Protein AF-A0A3C0MF07-F1 (afdb_monomer)

pLDDT: mean 81.04, std 19.4, range [36.06, 97.12]

Sequence (77 aa):
KAQQVKNTVIVPVGSKGGFFPKRLPPASAGRDAYQAAGVSAYKTFIRSLLDVTDNLDVNGKILPPKDVIRRDGDDPY

Radius of gyration: 18.67 Å; Cα contacts (8 Å, |Δi|>4): 44; chains: 1; bounding box: 34×45×41 Å

Nearest PDB structures (foldseek):
  7ozs-assembly1_D  TM=3.981E-01  e=3.879E+00  Thermochaetoides thermophila DSM 1495

Foldseek 3Di:
DDDDDDDDDDDDVDDPDDDDDPDADDCVVDDVSRVVVVVVVVVVVVVVVVLQAWEADPVRDTHGHPPYDDPDDHGYD

Solvent-accessible surface area (backbone atoms only — not comparable to full-atom values): 5324 Å² total; per-residue (Å²): 138,86,78,86,77,89,86,75,85,80,76,69,93,65,81,93,74,85,89,80,79,90,83,61,67,61,80,90,64,41,70,67,53,42,52,52,44,51,54,51,49,50,53,50,51,54,48,58,53,57,65,71,32,24,41,67,48,101,86,68,48,81,40,70,41,92,92,57,89,76,89,68,81,92,53,67,121

Secondary structure (DSSP, 8-state):
----------------PPP--TTPPPGGGHHHHHHHHHHHHHHHHHHHHHTTSBEE-TTS-EE--TT----SS--B-

Mean predicted aligned error: 10.04 Å

Structure (mmCIF, N/CA/C/O backbone):
data_AF-A0A3C0MF07-F1
#
_entry.id   AF-A0A3C0MF07-F1
#
loop_
_atom_site.group_PDB
_atom_site.id
_atom_site.type_symbol
_atom_site.label_atom_id
_atom_site.label_alt_id
_atom_site.label_comp_id
_atom_site.label_asym_id
_atom_site.label_entity_id
_atom_site.label_seq_id
_atom_site.pdbx_PDB_ins_code
_atom_site.Cartn_x
_atom_site.Cartn_y
_atom_site.Cartn_z
_atom_site.occupancy
_atom_site.B_iso_or_equiv
_atom_site.auth_seq_id
_atom_site.auth_comp_id
_atom_site.auth_asym_id
_atom_site.auth_atom_id
_atom_site.pdbx_PDB_model_num
ATOM 1 N N . LYS A 1 1 ? 18.210 33.128 20.573 1.00 37.78 1 LYS A N 1
ATOM 2 C CA . LYS A 1 1 ? 18.543 33.373 19.149 1.00 37.78 1 LYS A CA 1
ATOM 3 C C . LYS A 1 1 ? 17.885 32.262 18.343 1.00 37.78 1 LYS A C 1
ATOM 5 O O . LYS A 1 1 ? 18.379 31.145 18.336 1.00 37.78 1 LYS A O 1
ATOM 10 N N . ALA A 1 2 ? 16.683 32.533 17.841 1.00 39.75 2 ALA A N 1
ATOM 11 C CA . ALA A 1 2 ? 15.913 31.600 17.035 1.00 39.75 2 ALA A CA 1
ATOM 12 C C . ALA A 1 2 ? 16.517 31.520 15.632 1.00 39.75 2 ALA A C 1
ATOM 14 O O . ALA A 1 2 ? 16.832 32.555 15.054 1.00 39.75 2 ALA A O 1
ATOM 15 N N . GLN A 1 3 ? 16.626 30.315 15.084 1.00 41.66 3 GLN A N 1
ATOM 16 C CA . GLN A 1 3 ? 16.634 30.125 13.640 1.00 41.66 3 GLN A CA 1
ATOM 17 C C . GLN A 1 3 ? 15.910 28.810 13.345 1.00 41.66 3 GLN A C 1
ATOM 19 O O . GLN A 1 3 ? 16.505 27.741 13.257 1.00 41.66 3 GLN A O 1
ATOM 24 N N . GLN A 1 4 ? 14.586 28.900 13.223 1.00 47.34 4 GLN A N 1
ATOM 25 C CA . GLN A 1 4 ? 13.880 27.990 12.336 1.00 47.34 4 GLN A CA 1
ATOM 26 C C . GLN A 1 4 ? 14.314 28.338 10.913 1.00 47.34 4 GLN A C 1
ATOM 28 O O . GLN A 1 4 ? 14.087 29.458 10.460 1.00 47.34 4 GLN A O 1
ATOM 33 N N . VAL A 1 5 ? 14.865 27.369 10.189 1.00 43.19 5 VAL A N 1
ATOM 34 C CA . VAL A 1 5 ? 14.665 27.307 8.742 1.00 43.19 5 VAL A CA 1
ATOM 35 C C . VAL A 1 5 ? 14.043 25.948 8.464 1.00 43.19 5 VAL A C 1
ATOM 37 O O . VAL A 1 5 ? 14.677 24.901 8.553 1.00 43.19 5 VAL A O 1
ATOM 40 N N . LYS A 1 6 ? 12.731 25.997 8.254 1.00 54.59 6 LYS A N 1
ATOM 41 C CA . LYS A 1 6 ? 11.866 24.900 7.838 1.00 54.59 6 LYS A CA 1
ATOM 42 C C . LYS A 1 6 ? 12.354 24.391 6.480 1.00 54.59 6 LYS A C 1
ATOM 44 O O . LYS A 1 6 ? 12.423 25.198 5.563 1.00 54.59 6 LYS A O 1
ATOM 49 N N . ASN A 1 7 ? 12.679 23.099 6.374 1.00 41.16 7 ASN A N 1
ATOM 50 C CA . ASN A 1 7 ? 12.602 22.310 5.130 1.00 41.16 7 ASN A CA 1
ATOM 51 C C . ASN A 1 7 ? 12.753 20.790 5.354 1.00 41.16 7 ASN A C 1
ATOM 53 O O . ASN A 1 7 ? 13.343 20.080 4.548 1.00 41.16 7 ASN A O 1
ATOM 57 N N . THR A 1 8 ? 12.170 20.245 6.422 1.00 36.06 8 THR A N 1
ATOM 58 C CA . THR A 1 8 ? 11.668 18.861 6.383 1.00 36.06 8 THR A CA 1
ATOM 59 C C . THR A 1 8 ? 10.441 18.793 7.279 1.00 36.06 8 THR A C 1
ATOM 61 O O . THR A 1 8 ? 10.521 18.611 8.491 1.00 36.06 8 THR A O 1
ATOM 64 N N . VAL A 1 9 ? 9.296 19.079 6.669 1.00 38.19 9 VAL A N 1
ATOM 65 C CA . VAL A 1 9 ? 7.976 18.883 7.259 1.00 38.19 9 VAL A CA 1
ATOM 66 C C . VAL A 1 9 ? 7.745 17.371 7.327 1.00 38.19 9 VAL A C 1
ATOM 68 O O . VAL A 1 9 ? 7.691 16.712 6.297 1.00 38.19 9 VAL A O 1
ATOM 71 N N . IL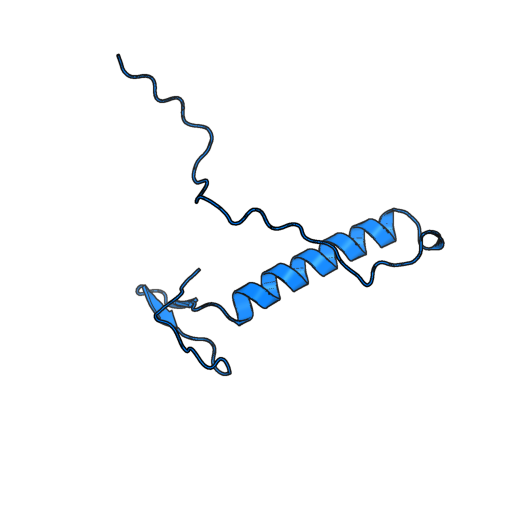E A 1 10 ? 7.660 16.877 8.566 1.00 40.84 10 ILE A N 1
ATOM 72 C CA . ILE A 1 10 ? 7.256 15.536 9.014 1.00 40.84 10 ILE A CA 1
ATOM 73 C C . ILE A 1 10 ? 8.168 14.393 8.538 1.00 40.84 10 ILE A C 1
ATOM 75 O O . ILE A 1 10 ? 7.936 13.754 7.518 1.00 40.84 10 ILE A O 1
ATOM 79 N N . VAL A 1 11 ? 9.158 14.052 9.363 1.00 38.97 11 VAL A N 1
ATOM 80 C CA . VAL A 1 11 ? 9.618 12.661 9.459 1.00 38.97 11 VAL A CA 1
ATOM 81 C C . VAL A 1 11 ? 9.016 12.134 10.761 1.00 38.97 11 VAL A C 1
ATOM 83 O O . VAL A 1 11 ? 9.521 12.500 11.826 1.00 38.97 11 VAL A O 1
ATOM 86 N N . PRO A 1 12 ? 7.938 11.324 10.744 1.00 50.19 12 PRO A N 1
ATOM 87 C CA . PRO A 1 12 ? 7.705 10.467 11.895 1.00 50.19 12 PRO A CA 1
ATOM 88 C C . PRO A 1 12 ? 8.921 9.541 11.947 1.00 50.19 12 PRO A C 1
ATOM 90 O O . PRO A 1 12 ? 9.489 9.227 10.902 1.00 50.19 12 PRO A O 1
ATOM 93 N N . VAL A 1 13 ? 9.384 9.150 13.129 1.00 46.88 13 VAL A N 1
ATOM 94 C CA . VAL A 1 13 ? 10.463 8.163 13.290 1.00 46.88 13 VAL A CA 1
ATOM 95 C C . VAL A 1 13 ? 10.053 6.846 12.616 1.00 46.88 13 VAL A C 1
ATOM 97 O O . VAL A 1 13 ? 9.508 5.944 13.237 1.00 46.88 13 VAL A O 1
ATOM 100 N N . GLY A 1 14 ? 10.234 6.785 11.299 1.00 50.44 14 GLY A N 1
ATOM 101 C CA . GLY A 1 14 ? 9.709 5.749 10.436 1.00 50.44 14 GLY A CA 1
ATOM 102 C C . GLY A 1 14 ? 10.533 4.491 10.605 1.00 50.44 14 GLY A C 1
ATOM 103 O O . GLY A 1 14 ? 11.766 4.533 10.664 1.00 50.44 14 GLY A O 1
ATOM 104 N N . SER A 1 15 ? 9.842 3.359 10.662 1.00 51.34 15 SER A N 1
ATOM 105 C CA . SER A 1 15 ? 10.437 2.038 10.521 1.00 51.34 15 SER A CA 1
ATOM 106 C C . SER A 1 15 ? 11.391 2.024 9.323 1.00 51.34 15 SER A C 1
ATOM 108 O O . SER A 1 15 ? 10.981 2.276 8.188 1.00 51.34 15 SER A O 1
ATOM 110 N N . LYS A 1 16 ? 12.672 1.727 9.564 1.00 61.06 16 LYS A N 1
ATOM 111 C CA . LYS A 1 16 ? 13.679 1.533 8.512 1.00 61.06 16 LYS A CA 1
ATOM 112 C C . LYS A 1 16 ? 13.421 0.193 7.814 1.00 61.06 16 LYS A C 1
ATOM 114 O O . LYS A 1 16 ? 14.087 -0.796 8.099 1.00 61.06 16 LYS A O 1
ATOM 119 N N . GLY A 1 17 ? 12.409 0.151 6.952 1.00 68.12 17 GLY A N 1
ATOM 120 C CA . GLY A 1 17 ? 12.058 -1.010 6.136 1.00 68.12 17 GLY A CA 1
ATOM 121 C C . GLY A 1 17 ? 12.544 -0.849 4.696 1.00 68.12 17 GLY A C 1
ATOM 122 O O . GLY A 1 17 ? 12.420 0.225 4.113 1.00 68.12 17 GLY A O 1
ATOM 123 N N . GLY A 1 18 ? 13.101 -1.914 4.116 1.00 79.25 18 GLY A N 1
ATOM 124 C CA . GLY A 1 18 ? 13.423 -1.986 2.689 1.00 79.25 18 GLY A CA 1
ATOM 125 C C . GLY A 1 18 ? 12.319 -2.702 1.909 1.00 79.25 18 GLY A C 1
ATOM 126 O O . GLY A 1 18 ? 11.783 -3.704 2.375 1.00 79.25 18 GLY A O 1
ATOM 127 N N . PHE A 1 19 ? 11.996 -2.216 0.710 1.00 87.75 19 PHE A N 1
ATOM 128 C CA . PHE A 1 19 ? 11.072 -2.875 -0.216 1.00 87.75 19 PHE A CA 1
ATOM 129 C C . PHE A 1 19 ? 11.857 -3.642 -1.291 1.00 87.75 19 PHE A C 1
ATOM 131 O O . PHE A 1 19 ? 12.698 -3.063 -1.976 1.00 87.75 19 PHE A O 1
ATOM 138 N N . PHE A 1 20 ? 11.569 -4.937 -1.457 1.00 89.56 20 PHE A N 1
ATOM 139 C CA . PHE A 1 20 ? 12.195 -5.788 -2.475 1.00 89.56 20 PHE A CA 1
ATOM 140 C C . PHE A 1 20 ? 11.142 -6.653 -3.197 1.00 89.56 20 PHE A C 1
ATOM 142 O O . PHE A 1 20 ? 10.665 -7.646 -2.635 1.00 89.56 20 PHE A O 1
ATOM 149 N N . PRO A 1 21 ? 10.744 -6.305 -4.435 1.00 91.25 21 PRO A N 1
ATOM 150 C CA . PRO A 1 21 ? 9.745 -7.062 -5.182 1.00 91.25 21 PRO A CA 1
ATOM 151 C C . PRO A 1 21 ? 10.332 -8.364 -5.746 1.00 91.25 21 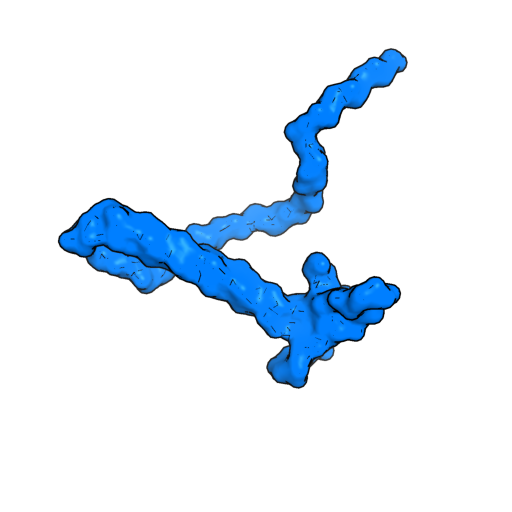PRO A C 1
ATOM 153 O O . PRO A 1 21 ? 11.242 -8.358 -6.568 1.00 91.25 21 PRO A O 1
ATOM 156 N N . LYS A 1 22 ? 9.765 -9.506 -5.334 1.00 91.19 22 LYS A N 1
ATOM 157 C CA . LYS A 1 22 ? 10.281 -10.849 -5.674 1.00 91.19 22 LYS A CA 1
ATOM 158 C C . LYS A 1 22 ? 9.944 -11.340 -7.088 1.00 91.19 22 LYS A C 1
ATOM 160 O O . LYS A 1 22 ? 10.518 -12.324 -7.533 1.00 91.19 22 LYS A O 1
ATOM 165 N N . ARG A 1 23 ? 8.976 -10.714 -7.766 1.00 92.19 23 ARG A N 1
ATOM 166 C CA . ARG A 1 23 ? 8.433 -11.158 -9.068 1.00 92.19 23 ARG A CA 1
ATOM 167 C C . ARG A 1 23 ? 8.679 -10.128 -10.170 1.00 92.19 23 ARG A C 1
ATO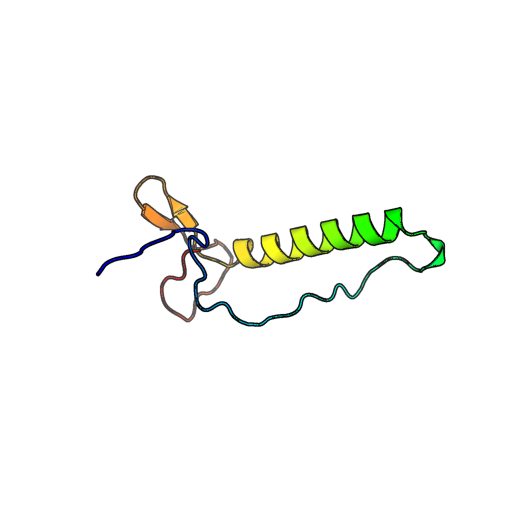M 169 O O . ARG A 1 23 ? 7.766 -9.770 -10.908 1.00 92.19 23 ARG A O 1
ATOM 176 N N . LEU A 1 24 ? 9.897 -9.601 -10.225 1.00 94.00 24 LEU A N 1
ATOM 177 C CA . LEU A 1 24 ? 10.306 -8.715 -11.309 1.00 94.00 24 LEU A CA 1
ATOM 178 C C . LEU A 1 24 ? 10.540 -9.512 -12.602 1.00 94.00 24 LEU A C 1
ATOM 180 O O . LEU A 1 24 ? 10.899 -10.691 -12.534 1.00 94.00 24 LEU A O 1
ATOM 184 N N . PRO A 1 25 ? 10.323 -8.893 -13.775 1.00 95.00 25 PRO A N 1
ATOM 185 C CA . PRO A 1 25 ? 10.573 -9.547 -15.051 1.00 95.00 25 PRO A CA 1
ATOM 186 C C . PRO A 1 25 ? 12.069 -9.871 -15.226 1.00 95.00 25 PRO A C 1
ATOM 188 O O . PRO A 1 25 ? 12.920 -9.202 -14.630 1.00 95.00 25 PRO A O 1
ATOM 191 N N . PRO A 1 26 ? 12.410 -10.882 -16.047 1.00 93.81 26 PRO A N 1
ATOM 192 C CA . PRO A 1 26 ? 13.800 -11.221 -16.338 1.00 93.81 26 PRO A CA 1
ATOM 193 C C . PRO A 1 26 ? 14.519 -10.059 -17.036 1.00 93.81 26 PRO A C 1
ATOM 195 O O . PRO A 1 26 ? 13.891 -9.244 -17.710 1.00 93.81 26 PRO A O 1
ATOM 198 N N . ALA A 1 27 ? 15.851 -10.017 -16.937 1.00 87.94 27 ALA A N 1
ATOM 199 C CA . ALA A 1 27 ? 16.665 -8.949 -17.530 1.00 87.94 27 ALA A CA 1
ATOM 200 C C . ALA A 1 27 ? 16.459 -8.790 -19.051 1.00 87.94 27 ALA A C 1
ATOM 202 O O . ALA A 1 27 ? 16.567 -7.683 -19.577 1.00 87.94 27 ALA A O 1
ATOM 203 N N . SER A 1 28 ? 16.098 -9.873 -19.748 1.00 95.19 28 SER A N 1
ATOM 204 C CA 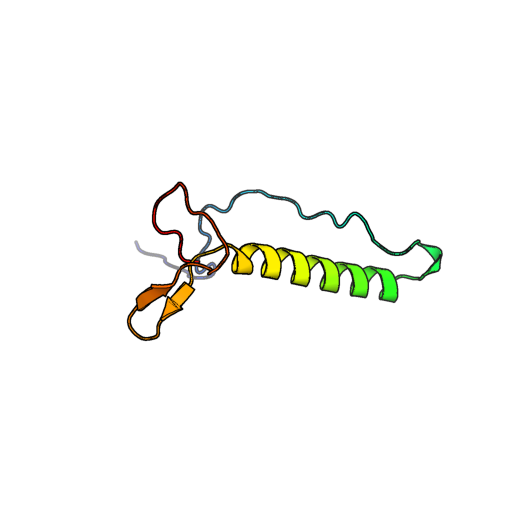. SER A 1 28 ? 15.770 -9.868 -21.180 1.00 95.19 28 SER A CA 1
ATOM 205 C C . SER A 1 28 ? 14.542 -9.023 -21.539 1.00 95.19 28 SER A C 1
ATOM 207 O O . SER A 1 28 ? 14.392 -8.653 -22.697 1.00 95.19 28 SER A O 1
ATOM 209 N N . ALA A 1 29 ? 13.681 -8.686 -20.572 1.00 93.94 29 ALA A N 1
ATOM 210 C CA . ALA A 1 29 ? 12.525 -7.814 -20.780 1.00 93.94 29 ALA A CA 1
ATOM 211 C C . ALA A 1 29 ? 12.898 -6.321 -20.899 1.00 93.94 29 ALA A C 1
ATOM 213 O O . ALA A 1 29 ? 12.048 -5.499 -21.234 1.00 93.94 29 ALA A O 1
ATOM 214 N N . GLY A 1 30 ? 14.158 -5.962 -20.632 1.00 97.12 30 GLY A N 1
ATOM 215 C CA . GLY A 1 30 ? 14.654 -4.595 -20.749 1.00 97.12 30 GLY A CA 1
ATOM 216 C C . GLY A 1 30 ? 14.350 -3.702 -19.540 1.00 97.12 30 GLY A C 1
ATOM 217 O O . GLY A 1 30 ? 13.592 -4.043 -18.628 1.00 97.12 30 GLY A O 1
ATOM 218 N N . ARG A 1 31 ? 14.990 -2.526 -19.529 1.00 95.00 31 ARG A N 1
ATOM 219 C CA . ARG A 1 31 ? 14.962 -1.572 -18.407 1.00 95.00 31 ARG A CA 1
ATOM 220 C C . ARG A 1 31 ? 13.562 -1.031 -18.121 1.00 95.00 31 ARG A C 1
ATOM 222 O O . ARG A 1 31 ? 13.173 -0.954 -16.957 1.00 95.00 31 ARG A O 1
ATOM 229 N N . ASP A 1 32 ? 12.814 -0.686 -19.162 1.00 96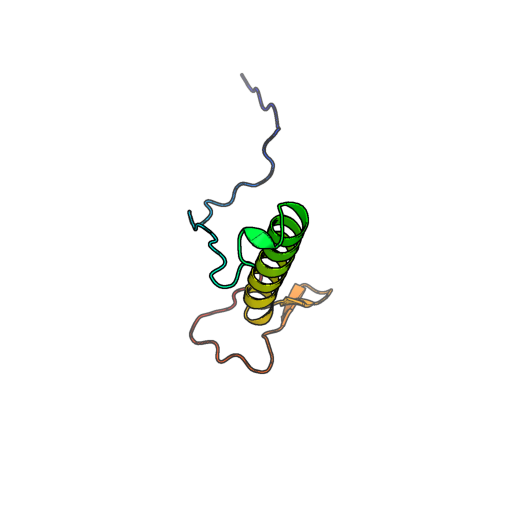.38 32 ASP A N 1
ATOM 230 C CA . ASP A 1 32 ? 11.503 -0.046 -19.018 1.00 96.38 32 ASP A CA 1
ATOM 231 C C . ASP A 1 32 ? 10.487 -0.997 -18.380 1.00 96.38 32 ASP A C 1
ATOM 233 O O . ASP A 1 32 ? 9.779 -0.618 -17.445 1.00 96.38 32 ASP A O 1
ATOM 237 N N . ALA A 1 33 ? 10.477 -2.265 -18.805 1.00 96.00 33 ALA A N 1
ATOM 238 C CA . ALA A 1 33 ? 9.631 -3.297 -18.212 1.00 96.00 33 ALA A CA 1
ATOM 239 C C . ALA A 1 33 ? 9.978 -3.533 -16.733 1.00 96.00 33 ALA A C 1
ATOM 241 O O . ALA A 1 33 ? 9.086 -3.653 -15.891 1.00 96.00 33 ALA A O 1
ATOM 242 N N . TYR A 1 34 ? 11.271 -3.547 -16.399 1.00 94.94 34 TYR A N 1
ATOM 243 C CA . TYR A 1 34 ? 11.740 -3.688 -15.021 1.00 94.94 34 TYR A CA 1
ATOM 244 C C . TYR A 1 34 ? 11.291 -2.513 -14.138 1.00 94.94 34 TYR A C 1
ATOM 246 O O . TYR A 1 34 ? 10.778 -2.718 -13.036 1.00 94.94 34 TYR A O 1
ATOM 254 N N . GLN A 1 35 ? 11.420 -1.277 -14.634 1.00 94.19 35 GLN A N 1
ATOM 255 C CA . GLN A 1 35 ? 10.994 -0.076 -13.915 1.00 94.19 35 GLN A CA 1
ATOM 256 C C . GLN A 1 35 ? 9.473 -0.034 -13.726 1.00 94.19 35 GLN A C 1
ATOM 258 O O . GLN A 1 35 ? 8.999 0.222 -12.617 1.00 94.19 35 GLN A O 1
ATOM 263 N N . ALA A 1 36 ? 8.702 -0.329 -14.776 1.00 96.00 36 ALA A N 1
ATOM 264 C CA . ALA A 1 36 ? 7.245 -0.369 -14.709 1.00 96.00 36 ALA A CA 1
ATOM 265 C C . ALA A 1 36 ? 6.752 -1.419 -13.698 1.00 96.00 36 ALA A C 1
ATOM 267 O O . ALA A 1 36 ? 5.884 -1.125 -12.870 1.00 96.00 36 ALA A O 1
ATOM 268 N N . ALA A 1 37 ? 7.354 -2.614 -13.699 1.00 96.06 37 ALA A N 1
ATOM 269 C CA . ALA A 1 37 ? 7.051 -3.660 -12.728 1.00 96.06 37 ALA A CA 1
ATOM 270 C C . ALA A 1 37 ? 7.397 -3.237 -11.291 1.00 96.06 37 ALA A C 1
ATOM 272 O O . ALA A 1 37 ? 6.604 -3.475 -10.380 1.00 96.06 37 ALA A O 1
ATOM 273 N N . GLY A 1 38 ? 8.529 -2.554 -11.084 1.00 94.44 38 GLY A N 1
ATOM 274 C CA . GLY A 1 38 ? 8.914 -2.004 -9.782 1.00 94.44 38 GLY A CA 1
ATOM 275 C C . GLY A 1 38 ? 7.897 -0.995 -9.242 1.00 94.44 38 GLY A C 1
ATOM 276 O O . GLY A 1 38 ? 7.452 -1.118 -8.100 1.00 94.44 38 GLY A O 1
ATOM 277 N N . VAL A 1 39 ? 7.459 -0.047 -10.079 1.00 94.88 39 VAL A N 1
ATOM 278 C CA . VAL A 1 39 ? 6.421 0.934 -9.714 1.00 94.88 39 VAL A CA 1
ATOM 279 C C . VAL A 1 39 ? 5.100 0.238 -9.397 1.00 94.88 39 VAL A C 1
ATOM 281 O O . VAL A 1 39 ? 4.452 0.570 -8.404 1.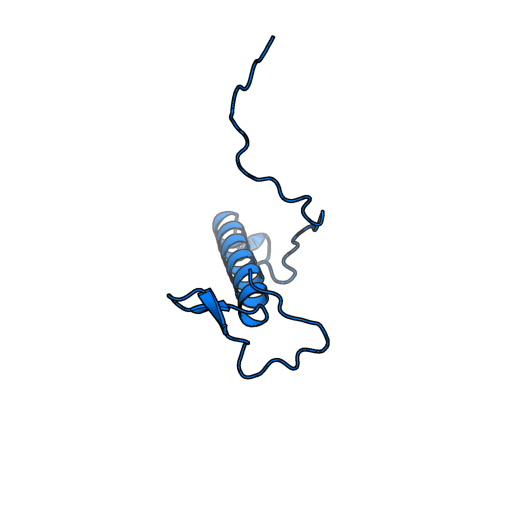00 94.88 39 VAL A O 1
ATOM 284 N N . SER A 1 40 ? 4.695 -0.736 -10.214 1.00 96.38 40 SER A N 1
ATOM 285 C CA . SER A 1 40 ? 3.469 -1.500 -9.978 1.00 96.38 40 SER A CA 1
ATOM 286 C C . SER A 1 40 ? 3.528 -2.261 -8.655 1.00 96.38 40 SER A C 1
ATOM 288 O O . SER A 1 40 ? 2.588 -2.192 -7.867 1.00 96.38 40 SER A O 1
ATOM 290 N N . ALA A 1 41 ? 4.637 -2.949 -8.381 1.00 95.88 41 ALA A N 1
ATOM 291 C CA . ALA A 1 41 ? 4.810 -3.714 -7.156 1.00 95.88 41 ALA A CA 1
ATOM 292 C C . ALA A 1 41 ? 4.802 -2.809 -5.915 1.00 95.88 41 ALA A C 1
ATOM 294 O O . ALA A 1 41 ? 4.171 -3.155 -4.919 1.00 95.88 41 ALA A O 1
ATOM 295 N N . TYR A 1 42 ? 5.436 -1.634 -5.987 1.00 93.75 42 TYR A N 1
ATOM 296 C CA . TYR A 1 42 ? 5.418 -0.667 -4.890 1.00 93.75 42 TYR A CA 1
ATOM 297 C C . TYR A 1 42 ? 4.009 -0.120 -4.630 1.00 93.75 42 TYR A C 1
ATOM 299 O O . TYR A 1 42 ? 3.567 -0.064 -3.487 1.00 93.75 42 TYR A O 1
ATOM 307 N N . LYS A 1 43 ? 3.256 0.213 -5.688 1.00 94.00 43 LYS A N 1
ATOM 3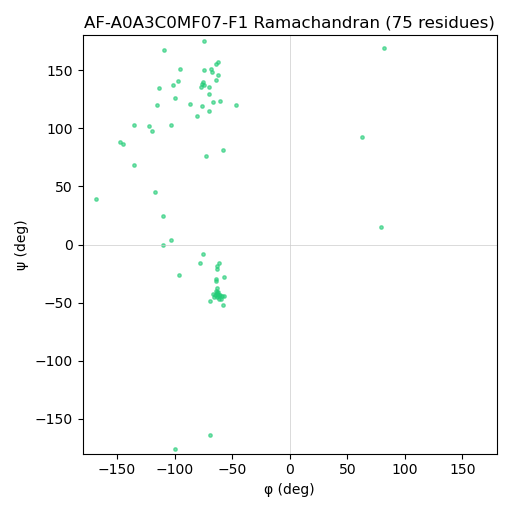08 C CA . LYS A 1 43 ? 1.851 0.632 -5.555 1.00 94.00 43 LYS A CA 1
ATOM 309 C C . LYS A 1 43 ? 1.002 -0.444 -4.886 1.00 94.00 43 LYS A C 1
ATOM 311 O O . LYS A 1 43 ? 0.210 -0.120 -4.008 1.00 94.00 43 LYS A O 1
ATOM 316 N N . THR A 1 44 ? 1.160 -1.705 -5.285 1.00 94.44 44 THR A N 1
ATOM 317 C CA . THR A 1 44 ?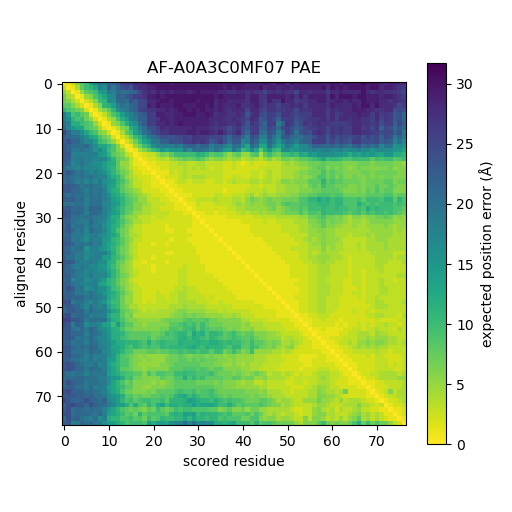 0.453 -2.826 -4.654 1.00 94.44 44 THR A CA 1
ATOM 318 C C . THR A 1 44 ? 0.848 -2.986 -3.192 1.00 94.44 44 THR A C 1
ATOM 320 O O . THR A 1 44 ? -0.029 -3.163 -2.359 1.00 94.44 44 THR A O 1
ATOM 323 N N . PHE A 1 45 ? 2.138 -2.872 -2.868 1.00 91.38 45 PHE A N 1
ATOM 324 C CA . PHE A 1 45 ? 2.614 -2.933 -1.489 1.00 91.38 45 PHE A CA 1
ATOM 325 C C . PHE A 1 45 ? 1.955 -1.860 -0.615 1.00 91.38 45 PHE A C 1
ATOM 327 O O . PHE A 1 45 ? 1.331 -2.200 0.384 1.00 91.38 45 PHE A O 1
ATOM 334 N N . ILE A 1 46 ? 1.990 -0.591 -1.029 1.00 90.38 46 ILE A N 1
ATOM 335 C CA . ILE A 1 46 ? 1.346 0.490 -0.269 1.00 90.38 46 ILE A CA 1
ATOM 336 C C . ILE A 1 46 ? -0.167 0.275 -0.150 1.00 90.38 46 ILE A C 1
ATOM 338 O O . ILE A 1 46 ? -0.705 0.405 0.942 1.00 90.38 46 ILE A O 1
ATOM 342 N N . ARG A 1 47 ? -0.852 -0.117 -1.234 1.00 91.62 47 ARG A N 1
ATOM 343 C CA . ARG A 1 47 ? -2.290 -0.437 -1.184 1.00 91.62 47 ARG A CA 1
ATOM 344 C C . ARG A 1 47 ? -2.594 -1.537 -0.175 1.00 91.62 47 ARG A C 1
ATOM 346 O O . ARG A 1 47 ? -3.490 -1.363 0.630 1.00 91.62 47 ARG A O 1
ATOM 353 N N . SER A 1 48 ? -1.795 -2.603 -0.159 1.00 90.94 48 SER A N 1
ATOM 354 C CA . SER A 1 48 ? -1.997 -3.710 0.778 1.00 90.94 48 SER A CA 1
ATOM 355 C C . SER A 1 48 ? -1.815 -3.310 2.242 1.00 90.94 48 SER A C 1
ATOM 357 O O . SER A 1 48 ? -2.457 -3.900 3.101 1.00 90.94 48 SER A O 1
ATOM 359 N N . LEU A 1 49 ? -0.970 -2.311 2.530 1.00 89.50 49 LEU A N 1
ATOM 360 C CA . LEU A 1 49 ? -0.869 -1.748 3.877 1.00 89.50 49 LEU A CA 1
ATOM 361 C C . LEU A 1 49 ? -2.150 -0.980 4.220 1.00 89.50 49 LEU A C 1
ATOM 363 O O . LEU A 1 49 ? -2.758 -1.234 5.252 1.00 89.50 49 LEU A O 1
ATOM 367 N N . LEU A 1 50 ? -2.607 -0.107 3.320 1.00 88.06 50 LEU A N 1
ATOM 368 C CA . LEU A 1 50 ? -3.823 0.685 3.527 1.00 88.06 50 LEU A CA 1
ATOM 369 C C . LEU A 1 50 ? -5.092 -0.176 3.624 1.00 88.06 50 LEU A C 1
ATOM 371 O O . LEU A 1 50 ? -5.996 0.174 4.370 1.00 88.06 50 LEU A O 1
ATOM 375 N N . ASP A 1 51 ? -5.149 -1.315 2.930 1.00 89.44 51 ASP A N 1
ATOM 376 C CA . ASP A 1 51 ? -6.285 -2.248 2.985 1.00 89.44 51 ASP A CA 1
ATOM 377 C C . ASP A 1 51 ? -6.488 -2.862 4.384 1.00 89.44 51 ASP A C 1
ATOM 379 O O . ASP A 1 51 ? -7.581 -3.341 4.692 1.00 89.44 51 ASP A O 1
ATOM 383 N N . VAL A 1 52 ? -5.450 -2.857 5.230 1.00 89.31 52 VAL A N 1
ATOM 384 C CA . VAL A 1 52 ? -5.497 -3.405 6.596 1.00 89.31 52 VAL A CA 1
ATOM 385 C C . VAL A 1 52 ? -5.432 -2.345 7.694 1.00 89.31 52 VAL A C 1
ATOM 387 O O . VAL A 1 52 ? -5.486 -2.705 8.867 1.00 89.31 52 VAL A O 1
ATOM 390 N N . THR A 1 53 ? -5.330 -1.065 7.332 1.00 88.19 53 THR A N 1
ATOM 391 C CA . THR A 1 53 ? -5.249 0.050 8.290 1.00 88.19 53 THR A CA 1
ATOM 392 C C . THR A 1 53 ? -6.636 0.655 8.519 1.00 88.19 53 THR A C 1
ATOM 394 O O . THR A 1 53 ? -7.476 0.619 7.616 1.00 88.19 53 THR A O 1
ATOM 397 N N . ASP A 1 54 ? -6.906 1.221 9.698 1.00 89.44 54 ASP A N 1
ATOM 398 C CA . ASP A 1 54 ? -8.164 1.940 9.898 1.00 89.44 54 ASP A CA 1
ATOM 399 C C . ASP A 1 54 ? -8.197 3.218 9.034 1.00 89.44 54 ASP A C 1
ATOM 401 O O . ASP A 1 54 ? -7.176 3.857 8.775 1.00 89.44 54 ASP A O 1
ATOM 405 N N . ASN A 1 55 ? -9.390 3.616 8.593 1.00 89.81 55 ASN A N 1
ATOM 406 C CA . ASN A 1 55 ? -9.605 4.872 7.872 1.00 89.81 55 ASN A CA 1
ATOM 407 C C . ASN A 1 55 ? -10.367 5.879 8.749 1.00 89.81 55 ASN A C 1
ATOM 409 O O . ASN A 1 55 ? -10.938 5.511 9.773 1.00 89.81 55 ASN A O 1
ATOM 413 N N . LEU A 1 56 ? -10.419 7.146 8.343 1.00 91.00 56 LEU A N 1
ATOM 414 C CA . LEU A 1 56 ? -11.194 8.190 9.011 1.00 91.00 56 LEU A CA 1
ATOM 415 C C . LEU A 1 56 ? -12.327 8.672 8.104 1.00 91.00 56 LEU A C 1
ATOM 417 O O . LEU A 1 56 ? -12.129 8.927 6.915 1.00 91.00 56 LEU A O 1
ATOM 421 N N . ASP A 1 57 ? -13.529 8.809 8.661 1.00 90.56 57 ASP A N 1
ATOM 422 C CA . ASP A 1 57 ? -14.615 9.501 7.973 1.00 90.56 57 ASP A CA 1
ATOM 423 C C . ASP A 1 57 ? -14.408 11.027 7.981 1.00 90.56 57 ASP A C 1
ATOM 425 O O . ASP A 1 57 ? -13.491 11.567 8.605 1.00 90.56 57 ASP A O 1
ATOM 429 N N . VAL A 1 58 ? -15.295 11.751 7.297 1.00 92.62 58 VAL A N 1
ATOM 430 C CA . VAL A 1 58 ? -15.241 13.222 7.198 1.00 92.62 58 VAL A CA 1
ATOM 431 C C . VAL A 1 58 ? -15.372 13.948 8.544 1.00 92.62 58 VAL A C 1
ATOM 433 O O . VAL A 1 58 ? -15.045 15.127 8.631 1.00 92.62 58 VAL A O 1
ATOM 436 N N . ASN A 1 59 ? -15.842 13.257 9.583 1.00 93.75 59 ASN A N 1
ATOM 437 C CA . ASN A 1 59 ? -16.005 13.771 10.938 1.00 93.75 59 ASN A CA 1
ATOM 438 C C . ASN A 1 59 ? -14.887 13.284 11.880 1.00 93.75 59 ASN A C 1
ATOM 440 O O . ASN A 1 59 ? -14.940 13.561 13.078 1.00 93.75 59 ASN A O 1
ATOM 444 N N . GLY A 1 60 ? -13.890 12.554 11.365 1.00 90.38 60 GLY A N 1
ATOM 445 C CA . GLY A 1 60 ? -12.789 11.991 12.145 1.00 90.38 60 GLY A CA 1
ATOM 446 C C . GLY A 1 60 ? -13.139 10.708 12.902 1.00 90.38 60 GLY A C 1
ATOM 447 O O . GLY A 1 60 ? -12.401 10.314 13.802 1.00 90.38 60 GLY A O 1
ATOM 448 N N . LYS A 1 61 ? -14.251 10.041 12.573 1.00 92.19 61 LYS A N 1
ATOM 449 C CA . LYS A 1 61 ? -14.589 8.735 13.146 1.00 92.19 61 LYS A CA 1
ATOM 450 C C . LYS A 1 61 ? -13.755 7.638 12.489 1.00 92.19 61 LYS A C 1
ATOM 452 O O . LYS A 1 61 ? -13.676 7.563 11.266 1.00 92.19 61 LYS A O 1
ATOM 457 N N . ILE A 1 62 ? -13.225 6.744 13.316 1.00 93.06 62 ILE A N 1
ATOM 458 C CA . ILE A 1 62 ? -12.459 5.571 12.891 1.00 93.06 62 ILE A CA 1
ATOM 459 C C . ILE A 1 62 ? -13.370 4.545 12.205 1.00 93.06 62 ILE A C 1
ATOM 461 O O . ILE A 1 62 ? -14.430 4.166 12.717 1.00 93.06 62 ILE A O 1
ATOM 465 N N . LEU A 1 63 ? -12.943 4.117 11.022 1.00 91.75 63 LEU A N 1
ATOM 466 C CA . LEU A 1 63 ? -13.595 3.157 10.147 1.00 91.75 63 LEU A CA 1
ATOM 467 C C . LEU A 1 63 ? -12.662 1.955 9.944 1.00 91.75 63 LEU A C 1
ATOM 469 O O . LEU A 1 63 ? -11.779 2.017 9.084 1.00 91.75 63 LEU A O 1
ATOM 473 N N . PRO A 1 64 ? -12.849 0.862 10.702 1.00 91.12 64 PRO A N 1
ATOM 474 C CA . PRO A 1 64 ? -12.044 -0.335 10.522 1.00 91.12 64 PRO A CA 1
ATOM 475 C C . PRO A 1 64 ? -12.331 -1.049 9.197 1.00 91.12 64 PRO A C 1
ATOM 477 O O . PRO A 1 64 ? -13.472 -1.012 8.710 1.00 91.12 64 PRO A O 1
ATOM 480 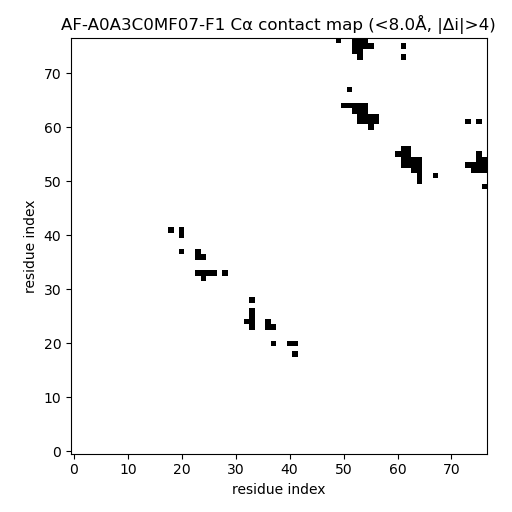N N . PRO A 1 65 ? -11.341 -1.757 8.622 1.00 91.62 65 PRO A N 1
ATOM 481 C CA . PRO A 1 65 ? -11.562 -2.587 7.445 1.00 91.62 65 PRO A CA 1
ATOM 482 C C . PRO A 1 65 ? -12.530 -3.738 7.750 1.00 91.62 65 PRO A C 1
ATOM 484 O O . PRO A 1 65 ? -12.479 -4.354 8.813 1.00 91.62 65 PRO A O 1
ATOM 487 N N . LYS A 1 66 ? -13.407 -4.059 6.792 1.00 89.69 66 LYS A N 1
ATOM 488 C CA . LYS A 1 66 ? -14.516 -5.013 6.992 1.00 89.69 66 LYS A CA 1
ATOM 489 C C . LYS A 1 66 ? -14.066 -6.440 7.316 1.00 89.69 66 LYS A C 1
ATOM 491 O O . LYS A 1 66 ? -14.701 -7.098 8.131 1.00 89.69 66 LYS A O 1
ATOM 496 N N . ASP A 1 67 ? -12.984 -6.895 6.692 1.00 90.56 67 ASP A N 1
ATOM 497 C CA . ASP A 1 67 ? -12.525 -8.289 6.745 1.00 90.56 67 ASP A CA 1
ATOM 498 C C . ASP A 1 67 ? -11.226 -8.446 7.557 1.00 90.56 67 ASP A C 1
ATOM 500 O O . ASP A 1 67 ? -10.450 -9.380 7.348 1.00 90.56 67 ASP A O 1
ATOM 504 N N . VAL A 1 68 ? -10.968 -7.517 8.485 1.00 91.25 68 VAL A N 1
ATOM 505 C CA . VAL A 1 68 ? -9.756 -7.499 9.315 1.00 91.25 68 VAL A CA 1
ATOM 506 C C . VAL A 1 68 ? -10.119 -7.711 10.779 1.00 91.25 68 VAL A C 1
ATOM 508 O O . VAL A 1 68 ? -10.843 -6.928 11.390 1.00 91.25 68 VAL A O 1
ATOM 511 N N . ILE A 1 69 ? -9.575 -8.779 11.369 1.00 90.94 69 ILE A N 1
ATOM 512 C CA . ILE A 1 69 ? -9.661 -9.010 12.813 1.00 90.94 69 ILE A CA 1
ATOM 513 C C . ILE A 1 69 ? -8.587 -8.166 13.494 1.00 90.94 69 ILE A C 1
ATOM 515 O O . ILE A 1 69 ? -7.394 -8.461 13.397 1.00 90.94 69 ILE A O 1
ATOM 519 N N . ARG A 1 70 ? -9.023 -7.143 14.224 1.00 88.31 70 ARG A N 1
ATOM 520 C CA . ARG A 1 70 ? -8.156 -6.260 15.005 1.00 88.31 70 ARG A CA 1
ATOM 521 C C . ARG A 1 70 ? -7.923 -6.856 16.393 1.00 88.31 70 ARG A C 1
ATOM 523 O O . ARG A 1 70 ? -8.877 -7.138 17.114 1.00 88.31 70 ARG A O 1
ATOM 530 N N . ARG A 1 71 ? -6.658 -7.104 16.744 1.00 89.56 71 ARG A N 1
ATOM 531 C CA . ARG A 1 71 ? -6.260 -7.561 18.092 1.00 89.56 71 ARG A CA 1
ATOM 532 C C . ARG A 1 71 ? -5.806 -6.412 18.992 1.00 89.56 71 ARG A C 1
ATOM 534 O O . ARG A 1 71 ? -5.934 -6.525 20.206 1.00 89.56 71 ARG A O 1
ATOM 541 N N . ASP A 1 72 ? -5.310 -5.343 18.377 1.00 86.75 72 ASP A N 1
ATOM 542 C CA . ASP A 1 72 ? -4.846 -4.125 19.036 1.00 86.75 72 ASP A CA 1
ATOM 543 C C . ASP A 1 72 ? -5.923 -3.021 18.978 1.00 86.75 72 ASP A C 1
ATOM 545 O O . ASP A 1 72 ? -7.051 -3.253 18.531 1.00 86.75 72 ASP A O 1
ATOM 549 N N . GLY A 1 73 ? -5.580 -1.825 19.469 1.00 86.75 73 GLY A N 1
ATOM 550 C CA . GLY A 1 73 ? -6.445 -0.642 19.468 1.00 86.75 73 GLY A CA 1
ATOM 551 C C . GLY A 1 73 ? -6.704 -0.063 18.074 1.00 86.75 73 GLY A C 1
ATOM 552 O O . GLY A 1 73 ? -6.545 -0.739 17.058 1.00 86.75 73 GLY A O 1
ATOM 553 N N . ASP A 1 74 ? -7.184 1.177 18.025 1.00 86.25 74 ASP A N 1
ATOM 554 C CA . ASP A 1 74 ? -7.355 1.902 16.763 1.00 86.25 74 ASP A CA 1
ATOM 555 C C . ASP A 1 74 ? -5.996 2.265 16.160 1.00 86.25 74 ASP A C 1
ATOM 557 O O . ASP A 1 74 ? -5.106 2.739 16.867 1.00 86.25 74 ASP A O 1
ATOM 561 N N . ASP A 1 75 ? -5.862 2.045 14.857 1.00 80.44 75 ASP A N 1
ATOM 562 C CA . ASP A 1 75 ? -4.653 2.276 14.069 1.00 80.44 75 ASP A CA 1
ATOM 563 C C . ASP A 1 75 ? -5.016 2.985 12.753 1.00 80.44 75 ASP A C 1
ATOM 565 O O . ASP A 1 75 ? -5.010 2.362 11.688 1.00 80.44 75 ASP A O 1
ATOM 569 N N . PRO A 1 76 ? -5.449 4.262 12.802 1.00 77.50 76 PRO A N 1
ATOM 570 C CA . PRO A 1 76 ? -5.670 5.051 11.598 1.00 77.50 76 PRO A CA 1
ATOM 571 C C . PRO A 1 76 ? -4.339 5.510 10.986 1.00 77.50 76 PRO A C 1
ATOM 573 O O . PRO A 1 76 ? -3.437 5.930 11.714 1.00 77.50 76 PRO A O 1
ATOM 576 N N . TYR A 1 77 ? -4.240 5.471 9.651 1.00 67.94 77 TYR A N 1
ATOM 577 C CA . TYR A 1 77 ? -3.083 5.996 8.903 1.00 67.94 77 TYR A CA 1
ATOM 578 C C . TYR A 1 77 ? -3.080 7.528 8.795 1.00 67.94 77 TYR A C 1
ATOM 580 O O . TYR A 1 77 ? -4.162 8.109 8.540 1.00 67.94 77 TYR A O 1
#